Protein AF-A0A524J463-F1 (afdb_monomer_lite)

Secondary structure (DSSP, 8-state):
------------PPP-PPPPPPPPHHHHHHHHHHHHHHHHHHHHHHHHHHHHT-HHHHHHHHHHHHHHHHHHHHHHH--

Structure (mmCIF, N/CA/C/O backbone):
data_AF-A0A524J463-F1
#
_entry.id   AF-A0A524J463-F1
#
loop_
_atom_site.group_PDB
_atom_site.id
_atom_site.type_symbol
_atom_site.label_atom_id
_atom_site.label_alt_id
_atom_site.label_comp_id
_atom_site.label_asym_id
_atom_site.label_entity_id
_atom_site.label_seq_id
_atom_site.pdbx_PDB_ins_code
_atom_site.Cartn_x
_atom_site.Cartn_y
_atom_site.Cartn_z
_atom_site.occupancy
_atom_site.B_iso_or_equiv
_atom_site.auth_seq_id
_atom_site.auth_comp_id
_atom_site.auth_asym_id
_atom_site.auth_atom_id
_atom_site.pdbx_PDB_model_num
ATOM 1 N N . MET A 1 1 ? 17.210 -35.207 63.368 1.00 55.16 1 MET A N 1
ATOM 2 C CA . MET A 1 1 ? 17.439 -33.911 62.700 1.00 55.16 1 MET A CA 1
ATOM 3 C C . MET A 1 1 ? 16.407 -33.831 61.587 1.00 55.16 1 MET A C 1
ATOM 5 O O . MET A 1 1 ? 16.327 -34.774 60.815 1.00 55.16 1 MET A O 1
ATOM 9 N N . ILE A 1 2 ? 15.519 -32.840 61.658 1.00 57.44 2 ILE A N 1
ATOM 10 C CA . ILE A 1 2 ? 14.330 -32.651 60.810 1.00 57.44 2 ILE A CA 1
ATOM 11 C C . ILE A 1 2 ? 14.726 -32.557 59.316 1.00 57.44 2 ILE A C 1
ATOM 13 O O . ILE A 1 2 ? 15.772 -31.991 59.015 1.00 57.44 2 ILE A O 1
ATOM 17 N N . ALA A 1 3 ? 13.894 -33.070 58.407 1.00 74.75 3 ALA A N 1
ATOM 18 C CA . ALA A 1 3 ? 13.789 -32.596 57.019 1.00 74.75 3 ALA A CA 1
ATOM 19 C C . ALA A 1 3 ? 12.368 -32.030 56.886 1.00 74.75 3 ALA A C 1
ATOM 21 O O . ALA A 1 3 ? 11.446 -32.696 57.374 1.00 74.75 3 ALA A O 1
ATOM 22 N N . PRO A 1 4 ? 12.191 -30.781 56.427 1.00 66.88 4 PRO A N 1
ATOM 23 C CA . PRO A 1 4 ? 11.779 -30.533 55.029 1.00 66.88 4 PRO A CA 1
ATOM 24 C C . PRO A 1 4 ? 12.311 -29.149 54.529 1.00 66.88 4 PRO A C 1
ATOM 26 O O . PRO A 1 4 ? 13.003 -28.475 55.281 1.00 66.88 4 PRO A O 1
ATOM 29 N N . ASP A 1 5 ? 12.228 -28.675 53.284 1.00 56.62 5 ASP A N 1
ATOM 30 C CA . ASP A 1 5 ? 11.140 -28.655 52.311 1.00 56.62 5 ASP A CA 1
ATOM 31 C C . ASP A 1 5 ? 11.709 -28.486 50.886 1.00 56.62 5 ASP A C 1
ATOM 33 O O . ASP A 1 5 ? 12.603 -27.671 50.640 1.00 56.62 5 ASP A O 1
ATOM 37 N N . ASP A 1 6 ? 11.145 -29.226 49.933 1.00 67.38 6 ASP A N 1
ATOM 38 C CA . ASP A 1 6 ? 11.036 -28.783 48.550 1.00 67.38 6 ASP A CA 1
ATOM 39 C C . ASP A 1 6 ? 10.250 -27.459 48.531 1.00 67.38 6 ASP A C 1
ATOM 41 O O . ASP A 1 6 ? 9.032 -27.467 48.703 1.00 67.38 6 ASP A O 1
ATOM 45 N N . GLU A 1 7 ? 10.901 -26.319 48.288 1.00 64.25 7 GLU A N 1
ATOM 46 C CA . GLU A 1 7 ? 10.185 -25.192 47.691 1.00 64.25 7 GLU A CA 1
ATOM 47 C C . GLU A 1 7 ? 10.209 -25.398 46.173 1.00 64.25 7 GLU A C 1
ATOM 49 O O . GLU A 1 7 ? 11.237 -25.140 45.532 1.00 64.25 7 GLU A O 1
ATOM 54 N N . PRO A 1 8 ? 9.105 -25.853 45.542 1.00 62.62 8 PRO A N 1
ATOM 55 C CA . PRO A 1 8 ? 8.924 -25.568 44.135 1.00 62.62 8 PRO A CA 1
ATOM 56 C C . PRO A 1 8 ? 9.028 -24.053 44.029 1.00 62.62 8 PRO A C 1
ATOM 58 O O . PRO A 1 8 ? 8.227 -23.336 44.628 1.00 62.62 8 PRO A O 1
ATOM 61 N N . SER A 1 9 ? 10.049 -23.571 43.316 1.00 58.31 9 SER A N 1
ATOM 62 C CA . SER A 1 9 ? 10.137 -22.177 42.908 1.00 58.31 9 SER A CA 1
ATOM 63 C C . SER A 1 9 ? 8.898 -21.913 42.063 1.00 58.31 9 SER A C 1
ATOM 65 O O . SER A 1 9 ? 8.869 -22.136 40.851 1.00 58.31 9 SER A O 1
ATOM 67 N N . GLY A 1 10 ? 7.822 -21.543 42.751 1.00 58.44 10 GLY A N 1
ATOM 68 C CA . GLY A 1 10 ? 6.607 -21.009 42.198 1.00 58.44 10 GLY A CA 1
ATOM 69 C C . GLY A 1 10 ? 7.012 -19.680 41.615 1.00 58.44 10 GLY A C 1
ATOM 70 O O . GLY A 1 10 ? 6.860 -18.646 42.258 1.00 58.44 10 GLY A O 1
ATOM 71 N N . GLY A 1 11 ? 7.595 -19.731 40.417 1.00 60.56 11 GLY A N 1
ATOM 72 C CA . GLY A 1 11 ? 7.687 -18.597 39.530 1.00 60.56 11 GLY A CA 1
ATOM 73 C C . GLY A 1 11 ? 6.257 -18.149 39.320 1.00 60.56 11 GLY A C 1
ATOM 74 O O . GLY A 1 11 ? 5.544 -18.684 38.473 1.00 60.56 11 GLY A O 1
ATOM 75 N N . THR A 1 12 ? 5.812 -17.239 40.178 1.00 68.75 12 THR A N 1
ATOM 76 C CA . THR A 1 12 ? 4.588 -16.488 40.009 1.00 68.75 12 THR A CA 1
ATOM 77 C C . THR A 1 12 ? 4.703 -15.895 38.623 1.00 68.75 12 THR A C 1
ATOM 79 O O . THR A 1 12 ? 5.539 -15.026 38.370 1.00 68.75 12 THR A O 1
ATOM 82 N N . ALA A 1 13 ? 3.930 -16.457 37.689 1.00 72.12 13 ALA A N 1
ATOM 83 C CA . ALA A 1 13 ? 3.790 -15.884 36.368 1.00 72.12 13 ALA A CA 1
ATOM 84 C C . ALA A 1 13 ? 3.539 -14.387 36.586 1.00 72.12 13 ALA A C 1
ATOM 86 O O . ALA A 1 13 ? 2.689 -14.056 37.426 1.00 72.12 13 ALA A O 1
ATOM 87 N N . PRO A 1 14 ? 4.318 -13.494 35.942 1.00 76.31 14 PRO A N 1
ATOM 88 C CA . PRO A 1 14 ? 4.159 -12.066 36.147 1.00 76.31 14 PRO A CA 1
ATOM 89 C C . PRO A 1 14 ? 2.671 -11.738 36.006 1.00 76.31 14 PRO A C 1
ATOM 91 O O . PRO A 1 14 ? 2.032 -12.283 35.097 1.00 76.31 14 PRO A O 1
ATOM 94 N N . PRO A 1 15 ? 2.102 -10.952 36.941 1.00 74.88 15 PRO A N 1
ATOM 95 C CA . PRO A 1 15 ? 0.669 -10.702 36.975 1.00 74.88 15 PRO A CA 1
ATOM 96 C C . PRO A 1 15 ? 0.231 -10.297 35.574 1.00 74.88 15 PRO A C 1
ATOM 98 O O . PRO A 1 15 ? 0.862 -9.428 34.967 1.00 74.88 15 PRO A O 1
ATOM 101 N N . ALA A 1 16 ? -0.787 -10.986 35.045 1.00 74.69 16 ALA A N 1
ATOM 102 C CA . ALA A 1 16 ? -1.338 -10.681 33.736 1.00 74.69 16 ALA A CA 1
ATOM 103 C C . ALA A 1 16 ? -1.586 -9.170 33.691 1.00 74.69 16 ALA A C 1
ATOM 105 O O . ALA A 1 16 ? -2.347 -8.641 34.504 1.00 74.69 16 ALA A O 1
ATOM 106 N N . GLY A 1 17 ? -0.837 -8.479 32.827 1.00 76.25 17 GLY A N 1
ATOM 107 C CA . GLY A 1 17 ? -0.880 -7.027 32.747 1.00 76.25 17 GLY A CA 1
ATOM 108 C C . GLY A 1 17 ? -2.304 -6.540 32.462 1.00 76.25 17 GLY A C 1
ATOM 109 O O . GLY A 1 17 ? -3.142 -7.329 32.011 1.00 76.25 17 GLY A O 1
ATOM 110 N N . PRO A 1 18 ? -2.592 -5.253 32.717 1.00 77.81 18 PRO A N 1
ATOM 111 C CA . PRO A 1 18 ? -3.885 -4.663 32.395 1.00 77.81 18 PRO A CA 1
ATOM 112 C C . PRO A 1 18 ? -4.327 -5.039 30.971 1.00 77.81 18 PRO A C 1
ATOM 114 O O . PRO A 1 18 ? -3.474 -5.125 30.078 1.00 77.81 18 PRO A O 1
ATOM 117 N N . PRO A 1 19 ? -5.632 -5.278 30.739 1.00 75.38 19 PRO A N 1
ATOM 118 C CA . PRO A 1 19 ? -6.132 -5.589 29.406 1.00 75.38 19 PRO A CA 1
ATOM 119 C C . PRO A 1 19 ? -5.682 -4.497 28.418 1.00 75.38 19 PRO A C 1
ATOM 121 O O . PRO A 1 19 ? -5.707 -3.321 28.785 1.00 75.38 19 PRO A O 1
ATOM 124 N N . PRO A 1 20 ? -5.253 -4.854 27.190 1.00 71.75 20 PRO A N 1
ATOM 125 C CA . PRO A 1 20 ? -4.772 -3.878 26.216 1.00 71.75 20 PRO A CA 1
ATOM 126 C C . PRO A 1 20 ? -5.815 -2.780 25.989 1.00 71.75 20 PRO A C 1
ATOM 128 O O . PRO A 1 20 ? -6.939 -3.077 25.581 1.00 71.75 20 PRO A O 1
ATOM 131 N N . GLU A 1 21 ? -5.457 -1.520 26.247 1.00 76.94 21 GLU A N 1
ATOM 132 C CA . GLU A 1 21 ? -6.349 -0.399 25.952 1.00 76.94 21 GLU A CA 1
ATOM 133 C C . GLU A 1 21 ? -6.586 -0.288 24.432 1.00 76.94 21 GLU A C 1
ATOM 135 O O . GLU A 1 21 ? -5.653 -0.480 23.638 1.00 76.94 21 GLU A O 1
ATOM 140 N N . PRO A 1 22 ? -7.822 0.013 23.989 1.00 70.38 22 PRO A N 1
ATOM 141 C CA . PRO A 1 22 ? -8.112 0.256 22.582 1.00 70.38 22 PRO A CA 1
ATOM 142 C C . PRO A 1 22 ? -7.254 1.408 22.046 1.00 70.38 22 PRO A C 1
ATOM 144 O O . PRO A 1 22 ? -7.308 2.523 22.559 1.00 70.38 22 PRO A O 1
ATOM 147 N N . ARG A 1 23 ? -6.474 1.153 20.990 1.00 69.94 23 ARG A N 1
ATOM 148 C CA . ARG A 1 23 ? -5.620 2.182 20.378 1.00 69.94 23 ARG A CA 1
ATOM 149 C C . ARG A 1 23 ? -6.495 3.293 19.771 1.00 69.94 23 ARG A C 1
ATOM 151 O O . ARG A 1 23 ? -7.425 2.968 19.028 1.00 69.94 23 ARG A O 1
ATOM 158 N N . PRO A 1 24 ? -6.229 4.582 20.035 1.00 78.62 24 PRO A N 1
ATOM 159 C CA . PRO A 1 24 ? -7.046 5.685 19.535 1.00 78.62 24 PRO A CA 1
ATOM 160 C C . PRO A 1 24 ? -7.046 5.758 17.997 1.00 78.62 24 PRO A C 1
ATOM 162 O O . PRO A 1 24 ? -6.028 5.553 17.339 1.00 78.62 24 PRO A O 1
ATOM 165 N N . ILE A 1 25 ? -8.200 6.093 17.406 1.00 80.31 25 ILE A N 1
ATOM 166 C CA . ILE A 1 25 ? -8.436 6.074 15.945 1.00 80.31 25 ILE A CA 1
ATOM 167 C C . ILE A 1 25 ? -7.453 6.981 15.181 1.00 80.31 25 ILE A C 1
ATOM 169 O O . ILE A 1 25 ? -7.049 6.668 14.063 1.00 80.31 25 ILE A O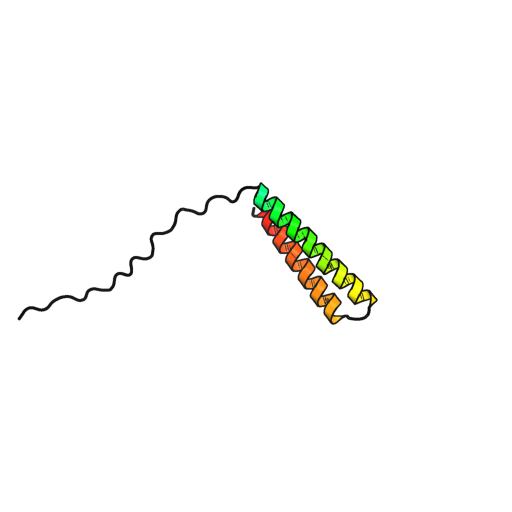 1
ATOM 173 N N . ILE A 1 26 ? -7.012 8.072 15.808 1.00 83.31 26 ILE A N 1
ATOM 174 C CA . ILE A 1 26 ? -6.055 9.026 15.235 1.00 83.31 26 ILE A CA 1
ATOM 175 C C . ILE A 1 26 ? -4.684 8.374 15.004 1.00 83.31 26 ILE A C 1
ATOM 177 O O . ILE A 1 26 ? -4.100 8.561 13.938 1.00 83.31 26 ILE A O 1
ATOM 181 N N . GLU A 1 27 ? -4.192 7.556 15.943 1.00 83.56 27 GLU A N 1
ATOM 182 C CA . GLU A 1 27 ? -2.937 6.811 15.757 1.00 83.56 27 GLU A CA 1
ATOM 183 C C . GLU A 1 27 ? -3.047 5.824 14.590 1.00 83.56 27 GLU A C 1
ATOM 185 O O . GLU A 1 27 ? -2.102 5.662 13.821 1.00 83.56 27 GLU A O 1
ATOM 190 N N . ARG A 1 28 ? -4.221 5.213 14.396 1.00 82.44 28 ARG A N 1
ATOM 191 C CA . ARG A 1 28 ? -4.474 4.267 13.297 1.00 82.44 28 ARG A CA 1
ATOM 192 C C . ARG A 1 28 ? -4.433 4.955 11.936 1.00 82.44 28 ARG A C 1
ATOM 194 O O . ARG A 1 28 ? -3.784 4.452 11.022 1.00 82.44 28 ARG A O 1
ATOM 201 N N . ILE A 1 29 ? -5.082 6.116 11.814 1.00 87.81 29 ILE A N 1
ATOM 202 C CA . ILE A 1 29 ? -5.046 6.931 10.589 1.00 87.81 29 ILE A CA 1
ATOM 203 C C . ILE A 1 29 ? -3.616 7.413 10.319 1.00 87.81 29 ILE A C 1
ATOM 205 O O . ILE A 1 29 ? -3.167 7.361 9.176 1.00 87.81 29 ILE A O 1
ATOM 209 N N . GLY A 1 30 ? -2.878 7.813 11.361 1.00 88.19 30 GLY A N 1
ATOM 210 C CA . GLY A 1 30 ? -1.468 8.190 11.246 1.00 88.19 30 GLY A CA 1
ATOM 211 C C . GLY A 1 30 ? -0.600 7.058 10.690 1.00 88.19 30 GLY A C 1
ATOM 212 O O . GLY A 1 30 ? 0.125 7.254 9.715 1.00 88.19 30 GLY A O 1
ATOM 213 N N . LEU A 1 31 ? -0.723 5.850 11.248 1.00 88.81 31 LEU A N 1
ATOM 214 C CA . LEU A 1 31 ? 0.009 4.670 10.774 1.00 88.81 31 LEU A CA 1
ATOM 215 C C . LEU A 1 31 ? -0.395 4.263 9.349 1.00 88.81 31 LEU A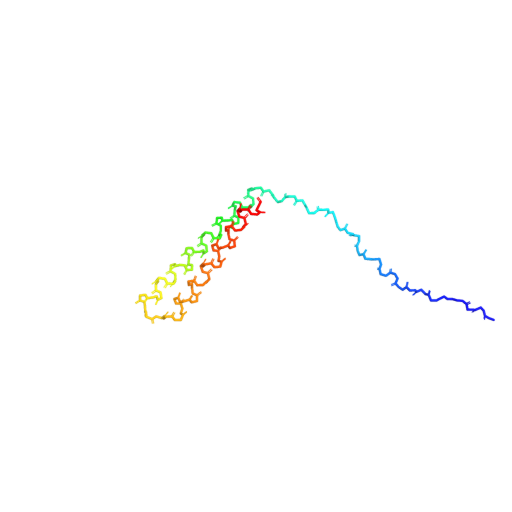 C 1
ATOM 217 O O . LEU A 1 31 ? 0.471 3.936 8.536 1.00 88.81 31 LEU A O 1
ATOM 221 N N . ALA A 1 32 ? -1.686 4.333 9.017 1.00 87.69 32 ALA A N 1
ATOM 222 C CA . ALA A 1 32 ? -2.171 4.072 7.665 1.00 87.69 32 ALA A CA 1
ATOM 223 C C . ALA A 1 32 ? -1.619 5.092 6.652 1.00 87.69 32 ALA A C 1
ATOM 225 O O . ALA A 1 32 ? -1.202 4.705 5.561 1.00 87.69 32 ALA A O 1
ATOM 226 N N . ALA A 1 33 ? -1.542 6.376 7.014 1.00 90.56 33 ALA A N 1
ATOM 227 C CA . ALA A 1 33 ? -0.967 7.414 6.161 1.00 90.56 33 ALA A CA 1
ATOM 228 C C . ALA A 1 33 ? 0.525 7.167 5.881 1.00 90.56 33 ALA A C 1
ATOM 230 O O . ALA A 1 33 ? 0.955 7.243 4.730 1.00 90.56 33 ALA A O 1
ATOM 231 N N . VAL A 1 34 ? 1.307 6.800 6.903 1.00 91.94 34 VAL A N 1
ATOM 232 C CA . VAL A 1 34 ? 2.725 6.437 6.725 1.00 91.94 34 VAL A CA 1
ATOM 233 C C . VAL A 1 34 ? 2.868 5.222 5.808 1.00 91.94 34 VAL A C 1
ATOM 235 O O . VAL A 1 34 ? 3.702 5.237 4.902 1.00 91.94 34 VAL A O 1
ATOM 238 N N . ALA A 1 35 ? 2.027 4.198 5.981 1.00 91.94 35 ALA A N 1
ATOM 239 C CA . ALA A 1 35 ? 2.028 3.034 5.101 1.00 91.94 35 ALA A CA 1
ATOM 240 C C . ALA A 1 35 ? 1.756 3.421 3.636 1.00 91.94 35 ALA A C 1
ATOM 242 O O . ALA A 1 35 ? 2.435 2.925 2.740 1.00 91.94 35 ALA A O 1
ATOM 243 N N . VAL A 1 36 ? 0.832 4.353 3.376 1.00 90.88 36 VAL A N 1
ATOM 244 C CA . VAL A 1 36 ? 0.571 4.860 2.017 1.00 90.88 36 VAL A CA 1
ATOM 245 C C . VAL A 1 36 ? 1.801 5.557 1.429 1.00 90.88 36 VAL A C 1
ATOM 247 O O . VAL A 1 36 ? 2.156 5.291 0.280 1.00 90.88 36 VAL A O 1
ATOM 250 N N . VAL A 1 37 ? 2.488 6.402 2.203 1.00 95.12 37 VAL A N 1
ATOM 251 C CA . VAL A 1 37 ? 3.713 7.086 1.747 1.00 95.12 37 VAL A CA 1
ATOM 252 C C . VAL A 1 37 ? 4.805 6.075 1.391 1.00 95.12 37 VAL A C 1
ATOM 254 O O . VAL A 1 37 ? 5.407 6.157 0.319 1.00 95.12 37 VAL A O 1
ATOM 257 N N . LEU A 1 38 ? 5.037 5.087 2.257 1.00 92.75 38 LEU A N 1
ATOM 258 C CA . LEU A 1 38 ? 6.026 4.037 2.012 1.00 92.75 38 LEU A CA 1
ATOM 259 C C . LEU A 1 38 ? 5.652 3.175 0.800 1.00 92.75 38 LEU A C 1
ATOM 261 O O . LEU A 1 38 ? 6.515 2.873 -0.022 1.00 92.75 38 LEU A O 1
ATOM 265 N N . ALA A 1 39 ? 4.374 2.831 0.636 1.00 92.38 39 ALA A N 1
ATOM 266 C CA . ALA A 1 39 ? 3.895 2.103 -0.534 1.00 92.38 39 ALA A CA 1
ATOM 267 C C . ALA A 1 39 ? 4.136 2.884 -1.834 1.00 92.38 39 ALA A C 1
ATOM 269 O O . ALA A 1 39 ? 4.606 2.305 -2.813 1.00 92.38 39 ALA A O 1
ATOM 270 N N . MET A 1 40 ? 3.886 4.199 -1.844 1.00 93.56 40 MET A N 1
ATOM 271 C CA . MET A 1 40 ? 4.201 5.043 -3.001 1.00 93.56 40 MET A CA 1
ATOM 272 C C . MET A 1 40 ? 5.700 5.056 -3.313 1.00 93.56 40 MET A C 1
ATOM 274 O O . MET A 1 40 ? 6.067 4.964 -4.483 1.00 93.56 40 MET A O 1
ATOM 278 N N . LEU A 1 41 ? 6.567 5.115 -2.298 1.00 93.31 41 LEU A N 1
ATOM 279 C CA . LEU A 1 41 ? 8.019 5.043 -2.490 1.00 93.31 41 LEU A CA 1
ATOM 280 C C . LEU A 1 41 ? 8.442 3.702 -3.102 1.00 93.31 41 LEU A C 1
ATOM 282 O O . LEU A 1 41 ? 9.145 3.688 -4.111 1.00 93.31 41 LEU A O 1
ATOM 286 N N . PHE A 1 42 ? 7.973 2.579 -2.552 1.00 90.94 42 PHE A N 1
ATOM 287 C CA . PHE A 1 42 ? 8.273 1.251 -3.095 1.00 90.94 42 PHE A CA 1
ATOM 288 C C . PHE A 1 42 ? 7.735 1.066 -4.517 1.00 90.94 42 PHE A C 1
ATOM 290 O O . PHE A 1 42 ? 8.448 0.558 -5.381 1.00 90.94 42 PHE A O 1
ATOM 297 N N . GLY A 1 43 ? 6.504 1.510 -4.780 1.00 91.00 43 GLY A N 1
ATOM 298 C CA . GLY A 1 43 ? 5.908 1.480 -6.114 1.00 91.00 43 GLY A CA 1
ATOM 299 C C . GLY 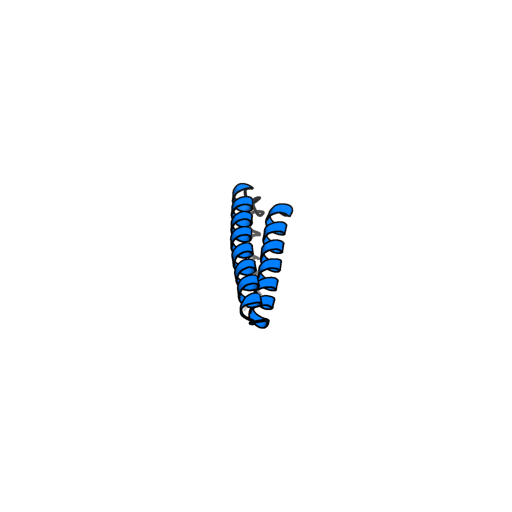A 1 43 ? 6.667 2.354 -7.114 1.00 91.00 43 GLY A C 1
ATOM 300 O O . GLY A 1 43 ? 6.911 1.925 -8.240 1.00 91.00 43 GLY A O 1
ATOM 301 N N . GLY A 1 44 ? 7.108 3.541 -6.694 1.00 92.69 44 GLY A N 1
ATOM 302 C CA . GLY A 1 44 ? 7.928 4.439 -7.506 1.00 92.69 44 GLY A CA 1
ATOM 303 C C . GLY A 1 44 ? 9.286 3.832 -7.856 1.00 92.69 44 GLY A C 1
ATOM 304 O O . GLY A 1 44 ? 9.678 3.846 -9.022 1.00 92.69 44 GLY A O 1
ATOM 305 N N . VAL A 1 45 ? 9.971 3.228 -6.881 1.00 91.81 45 VAL A N 1
ATOM 306 C CA . VAL A 1 45 ? 11.237 2.510 -7.111 1.00 91.81 45 VAL A CA 1
ATOM 307 C C . VAL A 1 45 ? 11.027 1.316 -8.038 1.00 91.81 45 VAL A C 1
ATOM 309 O O . VAL A 1 45 ? 11.828 1.108 -8.949 1.00 91.81 45 VAL A O 1
ATOM 312 N N . ALA A 1 46 ? 9.943 0.558 -7.858 1.00 91.12 46 ALA A N 1
ATOM 313 C CA . ALA A 1 46 ? 9.621 -0.568 -8.725 1.00 91.12 46 ALA A CA 1
ATOM 314 C C . ALA A 1 46 ? 9.395 -0.119 -10.177 1.00 91.12 46 ALA A C 1
ATOM 316 O O . ALA A 1 46 ? 9.964 -0.706 -11.098 1.00 91.12 46 ALA A O 1
ATOM 317 N N . ALA A 1 47 ? 8.631 0.959 -10.380 1.00 92.00 47 ALA A N 1
ATOM 318 C CA . ALA A 1 47 ? 8.387 1.538 -11.698 1.00 92.00 47 ALA A CA 1
ATOM 319 C C . ALA A 1 47 ? 9.681 2.063 -12.344 1.00 92.00 47 ALA A C 1
ATOM 321 O O . ALA A 1 47 ? 9.949 1.771 -13.508 1.00 92.00 47 ALA A O 1
ATOM 322 N N . ALA A 1 48 ? 10.515 2.780 -11.585 1.00 92.00 48 ALA A N 1
ATOM 323 C CA . ALA A 1 48 ? 11.799 3.282 -12.070 1.00 92.00 48 ALA A CA 1
ATOM 324 C C . ALA A 1 48 ? 12.757 2.139 -12.452 1.00 92.00 48 ALA A C 1
ATOM 326 O O . ALA A 1 48 ? 13.375 2.180 -13.515 1.00 92.00 48 ALA A O 1
ATOM 327 N N . SER A 1 49 ? 12.827 1.087 -11.630 1.00 90.75 49 SER A N 1
ATOM 328 C CA . SER A 1 49 ? 13.680 -0.087 -11.873 1.00 90.75 49 SER A CA 1
ATOM 329 C C . SER A 1 49 ? 13.216 -0.892 -13.087 1.00 90.75 49 SER A C 1
ATOM 331 O O . SER A 1 49 ? 14.041 -1.419 -13.831 1.00 90.75 49 SER A O 1
ATOM 333 N N . TRP A 1 50 ? 11.902 -0.948 -13.331 1.00 87.75 50 TRP A N 1
ATOM 334 C CA . TRP A 1 50 ? 11.341 -1.588 -14.521 1.00 87.75 50 TRP A CA 1
ATOM 335 C C . TRP A 1 50 ? 11.772 -0.873 -15.805 1.00 87.75 50 TRP A C 1
ATOM 337 O O . TRP A 1 50 ? 12.161 -1.523 -16.773 1.00 87.75 50 TRP A O 1
ATOM 347 N N . VAL A 1 51 ? 11.765 0.465 -15.803 1.00 92.12 51 VAL A N 1
ATOM 348 C CA . VAL A 1 51 ? 12.252 1.277 -16.933 1.00 92.12 51 VAL A CA 1
ATOM 349 C C . VAL A 1 51 ? 13.776 1.175 -17.080 1.00 92.12 51 VAL A C 1
ATOM 351 O O . VAL A 1 51 ? 14.280 1.166 -18.200 1.00 92.12 51 VAL A O 1
ATOM 354 N N . GLY A 1 52 ? 14.508 1.052 -15.970 1.00 87.81 52 GLY A N 1
ATOM 355 C CA . GLY A 1 52 ? 15.966 0.881 -15.953 1.00 87.81 52 GLY A CA 1
ATOM 356 C C . GLY A 1 52 ? 16.468 -0.509 -16.370 1.00 87.81 52 GLY A C 1
ATOM 357 O O . GLY A 1 52 ? 17.667 -0.677 -16.568 1.00 87.81 52 GLY A O 1
ATOM 358 N N . GLY A 1 53 ? 15.580 -1.499 -16.519 1.00 90.62 53 GLY A N 1
ATOM 359 C CA . GLY A 1 53 ? 15.933 -2.878 -16.884 1.00 90.62 53 GLY A CA 1
ATOM 360 C C . GLY A 1 53 ? 16.348 -3.773 -15.708 1.00 90.62 53 GLY A C 1
ATOM 361 O O . GLY A 1 53 ? 16.678 -4.943 -15.910 1.00 90.62 53 GLY A O 1
ATOM 362 N N . GLU A 1 54 ? 16.289 -3.277 -14.471 1.00 90.06 54 GLU A N 1
ATOM 363 C CA . GLU A 1 54 ? 16.644 -4.032 -13.265 1.00 90.06 54 GLU A CA 1
ATOM 364 C C . GLU A 1 54 ? 15.437 -4.801 -12.719 1.00 90.06 54 GLU A C 1
ATOM 366 O O . GLU A 1 54 ? 14.792 -4.432 -11.733 1.00 90.06 54 GLU A O 1
ATOM 371 N N . LEU A 1 55 ? 15.138 -5.919 -13.380 1.00 90.69 55 LEU A N 1
ATOM 372 C CA . LEU A 1 55 ? 13.958 -6.748 -13.116 1.00 90.69 55 LEU A CA 1
ATOM 373 C C . LEU A 1 55 ? 13.892 -7.261 -11.667 1.00 90.69 55 LEU A C 1
ATOM 375 O O . LEU A 1 55 ? 12.814 -7.309 -11.079 1.00 90.69 55 LEU A O 1
ATOM 379 N N . PHE A 1 56 ? 15.038 -7.590 -11.066 1.00 91.19 56 PHE A N 1
ATOM 380 C CA . PHE A 1 56 ? 15.097 -8.041 -9.674 1.00 91.19 56 PHE A CA 1
ATOM 381 C C . PHE A 1 56 ? 14.634 -6.953 -8.695 1.00 91.19 56 PHE A C 1
ATOM 383 O O . PHE A 1 56 ? 13.769 -7.209 -7.857 1.00 91.19 56 PHE A O 1
ATOM 390 N N . LEU A 1 57 ? 15.156 -5.728 -8.826 1.00 90.31 57 LEU A N 1
ATOM 391 C CA . LEU A 1 57 ? 14.750 -4.602 -7.980 1.00 90.31 57 LEU A CA 1
ATOM 392 C C . LEU A 1 57 ? 13.295 -4.214 -8.222 1.00 90.31 57 LEU A C 1
ATOM 394 O O . LEU A 1 57 ? 12.578 -3.911 -7.269 1.00 90.31 57 LEU A O 1
ATOM 398 N N . ALA A 1 58 ? 12.838 -4.290 -9.472 1.00 90.06 58 ALA A N 1
ATOM 399 C CA . ALA A 1 58 ? 11.450 -4.015 -9.806 1.00 90.06 58 ALA A CA 1
ATOM 400 C C . ALA A 1 58 ? 10.488 -4.983 -9.096 1.00 90.06 58 ALA A C 1
ATOM 402 O O . ALA A 1 58 ? 9.518 -4.546 -8.474 1.00 90.06 58 ALA A O 1
ATOM 403 N N . VAL A 1 59 ? 10.784 -6.287 -9.118 1.00 94.50 59 VAL A N 1
ATOM 404 C CA . VAL A 1 59 ? 9.966 -7.308 -8.443 1.00 94.50 59 VAL A CA 1
ATOM 405 C C . VAL A 1 59 ? 10.044 -7.161 -6.925 1.00 94.50 59 VAL A C 1
ATOM 407 O O . VAL A 1 59 ? 9.008 -7.137 -6.263 1.00 94.50 59 VAL A O 1
ATOM 410 N N . MET A 1 60 ? 11.244 -7.014 -6.360 1.00 93.88 60 MET A N 1
ATOM 411 C CA . MET A 1 60 ? 11.417 -6.861 -4.911 1.00 93.88 60 MET A CA 1
ATOM 412 C C . MET A 1 60 ? 10.723 -5.600 -4.381 1.00 93.88 60 MET A C 1
ATOM 414 O O . MET A 1 60 ? 10.054 -5.650 -3.346 1.00 93.88 60 MET A O 1
ATOM 418 N N . GLY A 1 61 ? 10.811 -4.488 -5.116 1.00 90.38 61 GLY A N 1
ATOM 419 C CA . GLY A 1 61 ? 10.095 -3.253 -4.807 1.00 90.38 61 GLY A CA 1
ATOM 420 C C . GLY A 1 61 ? 8.577 -3.421 -4.893 1.00 90.38 61 GLY A C 1
ATOM 421 O O . GLY A 1 61 ? 7.860 -2.998 -3.986 1.00 90.38 61 GLY A O 1
ATOM 422 N N . ALA A 1 62 ? 8.076 -4.104 -5.927 1.00 91.31 62 ALA A N 1
A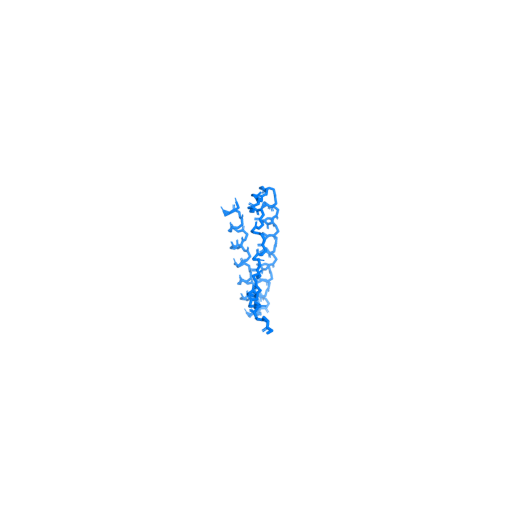TOM 423 C CA . ALA A 1 62 ? 6.649 -4.384 -6.073 1.00 91.31 62 ALA A CA 1
ATOM 424 C C . ALA A 1 62 ? 6.112 -5.250 -4.920 1.00 91.31 62 ALA A C 1
ATOM 426 O O . ALA A 1 62 ? 5.060 -4.944 -4.358 1.00 91.31 62 ALA A O 1
ATOM 427 N N . VAL A 1 63 ? 6.855 -6.282 -4.511 1.00 95.06 63 VAL A N 1
ATOM 428 C CA . VAL A 1 63 ? 6.496 -7.129 -3.362 1.00 95.06 63 VAL A CA 1
ATOM 429 C C . VAL A 1 63 ? 6.461 -6.310 -2.067 1.00 95.06 63 VAL A C 1
ATOM 431 O O . VAL A 1 63 ? 5.488 -6.398 -1.315 1.00 95.06 63 VAL A O 1
ATOM 434 N N . GLY A 1 64 ? 7.471 -5.466 -1.828 1.00 91.69 64 GLY A N 1
ATOM 435 C CA . GLY A 1 64 ? 7.505 -4.555 -0.678 1.00 91.69 64 GLY A CA 1
ATOM 436 C C . GLY A 1 64 ? 6.328 -3.570 -0.657 1.00 91.69 64 GLY A C 1
ATOM 437 O O . GLY A 1 64 ? 5.733 -3.330 0.398 1.00 91.69 64 GLY A O 1
ATOM 438 N N . CYS A 1 65 ? 5.927 -3.064 -1.826 1.00 94.06 65 CYS A N 1
ATOM 439 C CA . CYS A 1 65 ? 4.750 -2.211 -1.985 1.00 94.06 65 CYS A CA 1
ATOM 440 C C . CYS A 1 65 ? 3.457 -2.946 -1.602 1.00 94.06 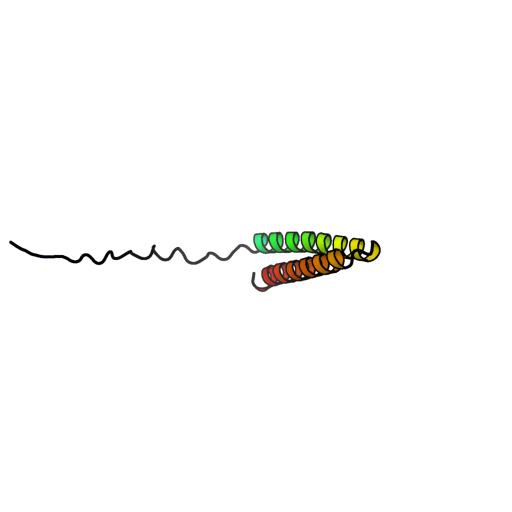65 CYS A C 1
ATOM 442 O O . CYS A 1 65 ? 2.702 -2.459 -0.758 1.00 94.06 65 CYS A O 1
ATOM 444 N N . VAL A 1 66 ? 3.230 -4.146 -2.151 1.00 95.38 66 VAL A N 1
ATOM 445 C CA . VAL A 1 66 ? 2.041 -4.963 -1.848 1.00 95.38 66 VAL A CA 1
ATOM 446 C C . VAL A 1 66 ? 1.950 -5.272 -0.355 1.00 95.38 66 VAL A C 1
ATOM 448 O O . VAL A 1 66 ? 0.885 -5.098 0.238 1.00 95.38 66 VAL A O 1
ATOM 451 N N . MET A 1 67 ? 3.059 -5.676 0.271 1.00 95.81 67 MET A N 1
ATOM 452 C CA . MET A 1 67 ? 3.100 -5.966 1.709 1.00 95.81 67 MET A CA 1
ATOM 453 C C . MET A 1 67 ? 2.756 -4.733 2.548 1.00 95.81 67 MET A C 1
ATOM 455 O O . MET A 1 67 ? 1.970 -4.823 3.490 1.00 95.81 67 MET A O 1
ATOM 459 N N . THR A 1 68 ? 3.284 -3.568 2.175 1.00 93.00 68 THR A N 1
ATOM 460 C CA . THR A 1 68 ? 3.032 -2.309 2.886 1.00 93.00 68 THR A CA 1
ATOM 461 C C . THR A 1 68 ? 1.574 -1.866 2.752 1.00 93.00 68 THR A C 1
ATOM 463 O O . THR A 1 68 ? 0.947 -1.504 3.749 1.00 93.00 68 THR A O 1
ATOM 466 N N . LEU A 1 69 ? 1.003 -1.950 1.544 1.00 91.56 69 LEU A N 1
ATOM 467 C CA . LEU A 1 69 ? -0.414 -1.660 1.302 1.00 91.56 69 LEU A CA 1
ATOM 468 C C . LEU A 1 69 ? -1.320 -2.598 2.093 1.00 91.56 69 LEU A C 1
ATOM 470 O O . LEU A 1 69 ? -2.275 -2.145 2.722 1.00 91.56 69 LEU A O 1
ATOM 474 N N . TRP A 1 70 ? -1.005 -3.893 2.098 1.00 92.12 70 TRP A N 1
ATOM 475 C CA . TRP A 1 70 ? -1.767 -4.886 2.843 1.00 92.12 70 TRP A CA 1
ATOM 476 C C . TRP A 1 70 ? -1.745 -4.603 4.348 1.00 92.12 70 TRP A C 1
ATOM 478 O O . TRP A 1 70 ? -2.797 -4.555 4.985 1.00 92.12 70 TRP A O 1
ATOM 488 N N . VAL A 1 71 ? -0.567 -4.344 4.922 1.00 89.94 71 VAL A N 1
ATOM 489 C CA . VAL A 1 71 ? -0.428 -4.017 6.349 1.00 89.94 71 VAL A CA 1
ATOM 490 C C . VAL A 1 71 ? -1.161 -2.718 6.691 1.00 89.94 71 VAL A C 1
ATOM 492 O O . VAL A 1 71 ? -1.941 -2.700 7.648 1.00 89.94 71 VAL A O 1
ATOM 495 N N . GLY A 1 72 ? -0.996 -1.660 5.893 1.00 88.94 72 GLY A N 1
ATOM 496 C CA . GLY A 1 72 ? -1.711 -0.394 6.082 1.00 88.94 72 GLY A CA 1
ATOM 497 C C . GLY A 1 72 ? -3.230 -0.573 6.038 1.00 88.94 72 GLY A C 1
ATOM 498 O O . GLY A 1 72 ? -3.940 -0.081 6.915 1.00 88.94 72 GLY A O 1
ATOM 499 N N . LEU A 1 73 ? -3.728 -1.368 5.087 1.00 88.94 73 LEU A N 1
ATOM 500 C CA . LEU A 1 73 ? -5.149 -1.685 4.968 1.00 88.94 73 LEU A CA 1
ATOM 501 C C . LEU A 1 73 ? -5.658 -2.491 6.170 1.00 88.94 73 LEU A C 1
ATOM 503 O O . LEU A 1 73 ? -6.699 -2.162 6.734 1.00 88.94 73 LEU A O 1
ATOM 507 N N . THR A 1 74 ? -4.922 -3.513 6.616 1.00 88.12 74 THR A N 1
ATOM 508 C CA . THR A 1 74 ? -5.311 -4.275 7.815 1.00 88.12 74 THR A CA 1
ATOM 509 C C . THR A 1 74 ? -5.291 -3.424 9.081 1.00 88.12 74 THR A C 1
ATOM 511 O O . THR A 1 74 ? -6.140 -3.636 9.940 1.00 88.12 74 THR A O 1
ATOM 514 N N . THR A 1 75 ? -4.398 -2.436 9.174 1.00 86.62 75 THR A N 1
ATOM 515 C CA . THR A 1 75 ? -4.353 -1.467 10.282 1.00 86.62 75 THR A CA 1
ATOM 516 C C . THR A 1 75 ? -5.572 -0.546 10.270 1.00 86.62 75 THR A C 1
ATOM 518 O O . THR A 1 75 ? -6.078 -0.189 11.329 1.00 86.62 75 THR A O 1
ATOM 521 N N . LEU A 1 76 ? -6.079 -0.201 9.084 1.00 81.44 76 LEU A N 1
ATOM 522 C CA . LEU A 1 76 ? -7.283 0.613 8.932 1.00 81.44 76 LEU A CA 1
ATOM 523 C C . LEU A 1 76 ? -8.574 -0.183 9.207 1.00 81.44 76 LEU A C 1
ATOM 525 O O . LEU A 1 76 ? -9.502 0.367 9.786 1.00 81.44 76 LEU A O 1
ATOM 529 N N . ILE A 1 77 ? -8.637 -1.462 8.804 1.00 85.19 77 ILE A N 1
ATOM 530 C CA . ILE A 1 77 ? -9.839 -2.317 8.928 1.00 85.19 77 ILE A CA 1
ATOM 531 C C . ILE A 1 77 ? -9.945 -3.002 10.300 1.00 85.19 77 ILE A C 1
ATOM 533 O O . ILE A 1 77 ? -11.034 -3.089 10.858 1.00 85.19 77 ILE A O 1
ATOM 537 N N . ARG A 1 78 ? -8.837 -3.549 10.824 1.00 75.00 78 ARG A N 1
ATOM 538 C CA . ARG A 1 78 ? -8.777 -4.201 12.154 1.00 75.00 78 ARG A CA 1
ATOM 539 C C . ARG A 1 78 ? -8.432 -3.225 13.273 1.00 75.00 78 ARG A C 1
ATOM 541 O O . ARG A 1 78 ? -8.315 -3.640 14.423 1.00 75.00 78 ARG A O 1
ATOM 548 N N . GLY A 1 79 ? -8.216 -1.970 12.891 1.00 55.28 79 GLY A N 1
ATOM 549 C CA . GLY A 1 79 ? -8.136 -0.835 13.778 1.00 55.28 79 GLY A CA 1
ATOM 550 C C . GLY 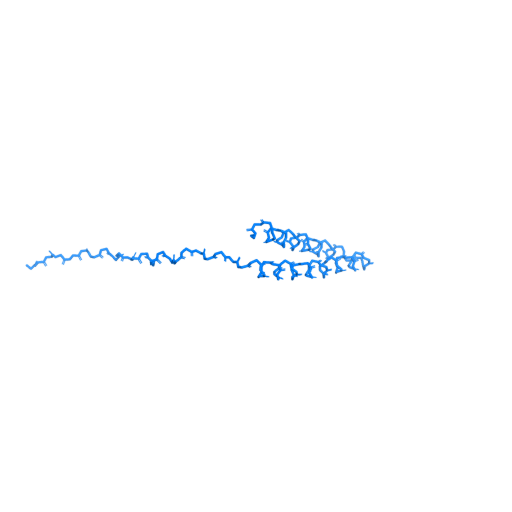A 1 79 ? -9.440 -0.672 14.520 1.00 55.28 79 GLY A C 1
ATOM 551 O O . GLY A 1 79 ? -10.334 0.013 13.991 1.00 55.28 79 GLY A O 1
#

pLDDT: mean 83.06, std 11.59, range [55.16, 95.81]

Foldseek 3Di:
DDDDDPDPPPPPPPPPDDDDDDDDLVVLVVLLVVLVVLLVVLCVQLVVCVVVVNNVSNVVSNVSSVVSNVVSVCSNVVD

Radius of gyration: 24.6 Å; chains: 1; bounding box: 27×43×80 Å

Sequence (79 aa):
MIAPDDEPSGGTAPPAGPPPEPRPIIERIGLAAVAVVLAMLFGGVAAASWVGGELFLAVMGAVGCVMTLWVGLTTLIRG